Protein AF-A0A452GHT9-F1 (afdb_monomer_lite)

Organism: NCBI:txid38772

Secondary structure (DSSP, 8-state):
-EEE-TTS-EEEEPTTT--EE---HHHHHHHHHHHHHHHHHTT-HHHHHHHTT---SS--TTTSS-SSS--S----

Foldseek 3Di:
DWDADPVRDIWDQDPVPRDTDDQDDVRVVVVVVVVLVVCVVVVPPQSVCVVQVADRPPDDRPPPPPPPDDHDDDDD

InterPro domains:
  IPR001892 Small ribosomal subunit protein uS13 [PF00416] (14-65)
  IPR010979 Small ribosomal subunit protein uS13-like, H2TH [SSF46946] (22-76)
  IPR027437 Small ribosomal subunit protein uS13, C-terminal [G3DSA:4.10.910.10] (17-68)

Sequence (76 aa):
VQAWGPEGEKRYLSVKDGKYSQVLANGLNNKLREDLERLKKILAHWGLCHFWELCVRGQHTKMTGCRGRTIGVSKK

Radius of gyration: 16.15 Å; chains: 1; bounding box: 33×33×41 Å

pLDDT: mean 77.9, std 9.33, range [49.31, 92.38]

Structure (mmCIF, N/CA/C/O backbone):
data_AF-A0A452GHT9-F1
#
_entry.id   AF-A0A452GHT9-F1
#
loop_
_atom_site.group_PDB
_atom_site.id
_atom_site.type_symbol
_atom_site.label_atom_id
_atom_site.label_alt_id
_atom_site.label_comp_id
_atom_site.label_asym_id
_atom_site.label_entity_id
_atom_site.label_seq_id
_atom_site.pdbx_PDB_ins_code
_atom_site.Cartn_x
_atom_site.Cartn_y
_atom_site.Cartn_z
_atom_site.occupancy
_atom_site.B_iso_or_equiv
_atom_site.auth_seq_id
_atom_site.auth_comp_id
_atom_site.auth_asym_id
_atom_site.auth_atom_id
_atom_site.pdbx_PDB_model_num
ATOM 1 N N . VAL A 1 1 ? -2.035 -5.518 12.687 1.00 58.28 1 VAL A N 1
ATOM 2 C CA . VAL A 1 1 ? -1.596 -6.311 13.858 1.00 58.28 1 VAL A CA 1
ATOM 3 C C . VAL A 1 1 ? -2.395 -7.605 13.838 1.00 58.28 1 VAL A C 1
ATOM 5 O O . VAL A 1 1 ? -3.612 -7.529 13.732 1.00 58.28 1 VAL A O 1
ATOM 8 N N . GLN A 1 2 ? -1.730 -8.757 13.741 1.00 49.31 2 GLN A N 1
ATOM 9 C CA . GLN A 1 2 ? -2.384 -10.071 13.659 1.00 49.31 2 GLN A CA 1
ATOM 10 C C . GLN A 1 2 ? -2.645 -10.578 15.078 1.00 49.31 2 GLN A C 1
ATOM 12 O O . GLN A 1 2 ? -1.771 -10.434 15.929 1.00 49.31 2 GLN A O 1
ATOM 17 N N . ALA A 1 3 ? -3.819 -11.155 15.322 1.00 56.72 3 ALA A N 1
ATOM 18 C CA . ALA A 1 3 ? -4.160 -11.772 16.600 1.00 56.72 3 ALA A CA 1
ATOM 19 C C . ALA A 1 3 ? -4.579 -13.229 16.373 1.00 56.72 3 ALA A C 1
ATOM 21 O O . ALA A 1 3 ? -5.270 -13.538 15.397 1.00 56.72 3 ALA A O 1
ATOM 22 N N . TRP A 1 4 ? -4.137 -14.110 17.267 1.00 58.62 4 TRP A N 1
ATOM 23 C CA . TRP A 1 4 ? -4.518 -15.519 17.279 1.00 58.62 4 TRP A CA 1
ATOM 24 C C . TRP A 1 4 ? -5.851 -15.673 18.014 1.00 58.62 4 TRP A C 1
ATOM 26 O O . TRP A 1 4 ? -6.004 -15.175 19.129 1.00 58.62 4 TRP A O 1
ATOM 36 N N . GLY A 1 5 ? -6.830 -16.310 17.369 1.00 59.94 5 GLY A N 1
ATOM 37 C CA . GLY A 1 5 ? -8.085 -16.696 18.009 1.00 59.94 5 GLY A CA 1
ATOM 38 C C . GLY A 1 5 ? -7.924 -17.930 18.910 1.00 59.94 5 GLY A C 1
ATOM 39 O O . GLY A 1 5 ? -6.931 -18.647 18.783 1.00 59.94 5 GLY A O 1
ATOM 40 N N . PRO A 1 6 ? -8.908 -18.210 19.785 1.00 64.38 6 PRO A N 1
ATOM 41 C CA . PRO A 1 6 ? -8.868 -19.334 20.730 1.00 64.38 6 PRO A CA 1
ATOM 42 C C . PRO A 1 6 ? -8.749 -20.717 20.063 1.00 64.38 6 PRO A C 1
ATOM 44 O O . PRO A 1 6 ? -8.294 -21.652 20.709 1.00 64.38 6 PRO A O 1
ATOM 47 N N . GLU A 1 7 ? -9.070 -20.836 18.771 1.00 66.12 7 GLU A N 1
ATOM 48 C CA . GLU A 1 7 ? -8.928 -22.072 17.979 1.00 66.12 7 GLU A CA 1
ATOM 49 C C . GLU A 1 7 ? -7.738 -22.049 16.996 1.00 66.12 7 GLU A C 1
ATOM 51 O O . GLU A 1 7 ? -7.669 -22.834 16.056 1.00 66.12 7 GLU A O 1
ATOM 56 N N . GLY A 1 8 ? -6.781 -21.128 17.169 1.00 61.59 8 GLY A N 1
ATOM 57 C CA . GLY A 1 8 ? -5.603 -21.027 16.294 1.00 61.59 8 GLY A CA 1
ATOM 58 C C . GLY A 1 8 ? -5.854 -20.315 14.959 1.00 61.59 8 GLY A C 1
ATOM 59 O O . GLY A 1 8 ? -4.973 -20.258 14.100 1.00 61.59 8 GLY A O 1
ATOM 60 N N . GLU A 1 9 ? -7.028 -19.713 14.776 1.00 60.16 9 GLU A N 1
ATOM 61 C CA . GLU A 1 9 ? -7.366 -18.978 13.559 1.00 60.16 9 GLU A CA 1
ATOM 62 C C . GLU A 1 9 ? -6.727 -17.582 13.529 1.00 60.16 9 GLU A C 1
ATOM 64 O O . GLU A 1 9 ? -6.817 -16.804 14.486 1.00 60.16 9 GLU A O 1
ATOM 69 N N . LYS A 1 10 ? -6.103 -17.229 12.397 1.00 62.62 10 LYS A N 1
ATOM 70 C CA . LYS A 1 10 ? -5.525 -15.896 12.184 1.00 62.62 10 LYS A CA 1
ATOM 71 C C . LYS A 1 10 ? -6.623 -14.880 11.895 1.00 62.62 10 LYS A C 1
ATOM 73 O O . LYS A 1 10 ? -7.281 -14.944 10.857 1.00 62.62 10 LYS A O 1
ATOM 78 N N . ARG A 1 11 ? -6.767 -13.892 12.780 1.00 69.38 11 ARG A N 1
ATOM 79 C CA . ARG A 1 11 ? -7.693 -12.769 12.603 1.00 69.38 11 ARG A CA 1
ATOM 80 C C . ARG A 1 11 ? -6.935 -11.500 12.238 1.00 69.38 11 ARG A C 1
ATOM 82 O O . ARG A 1 11 ? -5.918 -11.159 12.850 1.00 69.38 11 ARG A O 1
ATOM 89 N N . TYR A 1 12 ? -7.455 -10.785 11.245 1.00 73.75 12 TYR A N 1
ATOM 90 C CA . TYR A 1 12 ? -6.894 -9.521 10.784 1.00 73.75 12 TYR A CA 1
ATOM 91 C C . TYR A 1 12 ? -7.749 -8.367 11.301 1.00 73.75 12 TYR A C 1
ATOM 93 O O . TYR A 1 12 ? -8.977 -8.390 11.199 1.00 73.75 12 TYR A O 1
ATOM 101 N N . LEU A 1 13 ? -7.086 -7.358 11.863 1.00 78.19 13 LEU A N 1
ATOM 102 C CA . LEU A 1 13 ? -7.719 -6.104 12.249 1.00 78.19 13 LEU A CA 1
ATOM 103 C C . LEU A 1 13 ? -8.032 -5.283 10.990 1.00 78.19 13 LEU A C 1
ATOM 105 O O . LEU A 1 13 ? -7.112 -4.914 10.257 1.00 78.19 13 LEU A O 1
ATOM 109 N N . SER A 1 14 ? -9.313 -4.985 10.755 1.00 77.06 14 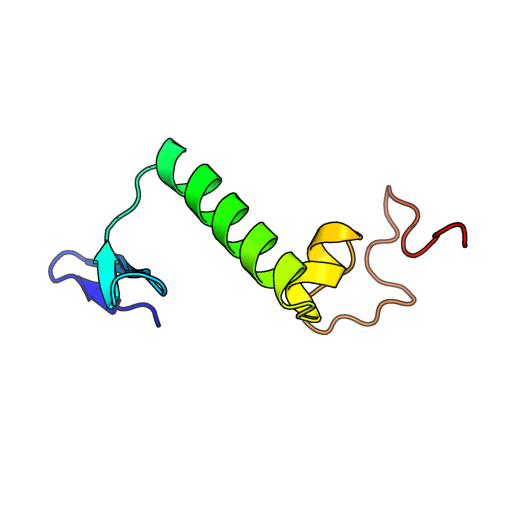SER A N 1
ATOM 110 C CA . SER A 1 14 ? -9.726 -4.047 9.704 1.00 77.06 14 SER A CA 1
ATOM 111 C C . SER A 1 14 ? -9.235 -2.644 10.057 1.00 77.06 14 SER A C 1
ATOM 113 O O . SER A 1 14 ? -9.553 -2.126 11.124 1.00 77.06 14 SER A O 1
ATOM 115 N N . VAL A 1 15 ? -8.496 -2.005 9.146 1.00 76.44 15 VAL A N 1
ATOM 116 C CA . VAL A 1 15 ? -8.048 -0.608 9.308 1.00 76.44 15 VAL A CA 1
ATOM 117 C C . VAL A 1 15 ? -9.227 0.371 9.227 1.00 76.44 15 VAL A C 1
ATOM 119 O O . VAL A 1 15 ? -9.146 1.462 9.777 1.00 76.44 15 VAL A O 1
ATOM 122 N N . LYS A 1 16 ? -10.326 -0.013 8.560 1.00 77.12 16 LYS A N 1
ATOM 123 C CA . LYS A 1 16 ? -11.527 0.823 8.406 1.00 77.12 16 LYS A CA 1
ATOM 124 C C . LYS A 1 16 ? -12.449 0.739 9.625 1.00 77.12 16 LYS A C 1
ATOM 126 O O . LYS A 1 16 ? -12.914 1.761 10.106 1.00 77.12 16 LYS A O 1
ATOM 131 N N . ASP A 1 17 ? -12.680 -0.474 10.126 1.00 77.25 17 ASP A N 1
ATOM 132 C CA . ASP A 1 17 ? -13.734 -0.731 11.121 1.00 77.25 17 ASP A CA 1
ATOM 133 C C . ASP A 1 17 ? -13.187 -1.031 12.522 1.00 77.25 17 ASP A C 1
ATOM 135 O O . ASP A 1 17 ? -13.960 -1.155 13.468 1.00 77.25 17 ASP A O 1
ATOM 139 N N . GLY A 1 18 ? -11.871 -1.241 12.667 1.00 79.69 18 GLY A N 1
ATOM 140 C CA . GLY A 1 18 ? -11.238 -1.606 13.941 1.00 79.69 18 GLY A CA 1
ATOM 141 C C . GLY A 1 18 ? -11.651 -2.980 14.486 1.00 79.69 18 GLY A C 1
ATOM 142 O O . GLY A 1 18 ? -11.290 -3.340 15.603 1.00 79.69 18 GLY A O 1
ATOM 143 N N . LYS A 1 19 ? -12.405 -3.767 13.711 1.00 81.38 19 LYS A N 1
ATOM 144 C CA . LYS A 1 19 ? -12.884 -5.099 14.094 1.00 81.38 19 LYS A CA 1
ATOM 145 C C . LYS A 1 19 ? -11.982 -6.192 13.536 1.00 81.38 19 LYS A C 1
ATOM 147 O O . LYS A 1 19 ? -11.440 -6.075 12.433 1.00 81.38 19 LYS A O 1
ATOM 152 N N . TYR A 1 20 ? -11.859 -7.277 14.293 1.00 78.31 20 TYR A N 1
ATOM 153 C CA . TYR A 1 20 ? -11.198 -8.497 13.847 1.00 78.31 20 TYR A CA 1
ATOM 154 C C . TYR A 1 20 ? -12.150 -9.301 12.966 1.00 78.31 20 TYR A C 1
ATOM 156 O O . TYR A 1 20 ? -13.256 -9.630 13.388 1.00 78.31 20 TYR A O 1
ATOM 164 N N . SER A 1 21 ? -11.720 -9.619 11.748 1.00 78.62 21 SER A N 1
ATOM 165 C CA . SER A 1 21 ? -12.497 -10.435 10.812 1.00 78.62 21 SER A CA 1
ATOM 166 C C . SER A 1 21 ? -11.640 -11.558 10.235 1.00 78.62 21 SER A C 1
ATOM 168 O O . SER A 1 21 ? -10.428 -11.402 10.046 1.00 78.62 21 SER A O 1
ATOM 170 N N . GLN A 1 22 ? -12.276 -12.703 9.985 1.00 80.00 22 GLN A N 1
ATOM 171 C CA . GLN A 1 22 ? -11.704 -13.809 9.226 1.00 80.00 22 GLN A CA 1
ATOM 172 C C . GLN A 1 22 ? -12.255 -13.710 7.808 1.00 80.00 22 GLN A C 1
ATOM 174 O O . GLN A 1 22 ? -13.459 -13.809 7.583 1.00 80.00 22 GLN A O 1
ATOM 179 N N . VAL A 1 23 ? -11.374 -13.429 6.854 1.00 75.75 23 VAL A N 1
ATOM 180 C CA . VAL A 1 23 ? -11.758 -13.245 5.456 1.00 75.75 23 VAL A CA 1
ATOM 181 C C . VAL A 1 23 ? -11.460 -14.538 4.706 1.00 75.75 23 VAL A C 1
ATOM 183 O O . VAL A 1 23 ? -10.312 -14.977 4.663 1.00 75.75 23 VAL A O 1
ATOM 186 N N . LEU A 1 24 ? -12.491 -15.145 4.119 1.00 77.69 24 LEU A N 1
ATOM 187 C CA . LEU A 1 24 ? -12.373 -16.374 3.333 1.00 77.69 24 LEU A CA 1
ATOM 188 C C . LEU A 1 24 ? -12.071 -16.064 1.858 1.00 77.69 24 LEU A C 1
ATOM 190 O O . LEU A 1 24 ? -12.620 -15.114 1.299 1.00 77.69 24 LEU A O 1
ATOM 194 N N . ALA A 1 25 ? -11.208 -16.888 1.252 1.00 74.88 25 ALA A N 1
ATOM 195 C CA . ALA A 1 25 ? -10.825 -16.961 -0.168 1.00 74.88 25 ALA A CA 1
ATOM 196 C C . ALA A 1 25 ? -11.163 -15.727 -1.036 1.00 74.88 25 ALA A C 1
ATOM 198 O O . ALA A 1 25 ? -10.339 -14.824 -1.179 1.00 74.88 25 ALA A O 1
ATOM 199 N N . ASN A 1 26 ? -12.370 -15.666 -1.609 1.00 74.81 26 ASN A N 1
ATOM 200 C CA . ASN A 1 26 ? -12.754 -14.625 -2.571 1.00 74.81 26 ASN A CA 1
ATOM 201 C C . ASN A 1 26 ? -12.816 -13.215 -1.958 1.00 74.81 26 ASN A C 1
ATOM 203 O O . ASN A 1 26 ? -12.521 -12.234 -2.639 1.00 74.81 26 ASN A O 1
ATOM 207 N N . GLY A 1 27 ? -13.128 -13.098 -0.665 1.00 79.12 27 GLY A N 1
ATOM 208 C CA . GLY A 1 27 ? -13.092 -11.819 0.046 1.00 79.12 27 GLY A CA 1
ATOM 209 C C . GLY A 1 27 ? -11.670 -11.290 0.252 1.00 79.12 27 GLY A C 1
ATOM 210 O O . GLY A 1 27 ? -11.475 -10.078 0.357 1.00 79.12 27 GLY A O 1
ATOM 211 N N . LEU A 1 28 ? -10.667 -12.178 0.270 1.00 80.56 28 LEU A N 1
ATOM 212 C CA . LEU A 1 28 ? -9.271 -11.820 0.523 1.00 80.56 28 LEU A CA 1
ATOM 213 C C . LEU A 1 28 ? -8.710 -10.970 -0.621 1.00 80.56 28 LEU A C 1
ATOM 215 O O . LEU A 1 28 ? -8.089 -9.936 -0.377 1.00 80.56 28 LEU A O 1
ATOM 219 N N . ASN A 1 29 ? -8.986 -11.371 -1.866 1.00 83.12 29 ASN A N 1
ATOM 220 C CA . ASN A 1 29 ? -8.557 -10.633 -3.054 1.00 83.12 29 ASN A CA 1
ATOM 221 C C . ASN A 1 29 ? -9.184 -9.237 -3.111 1.00 83.12 29 ASN A C 1
ATOM 223 O O . ASN A 1 29 ? -8.486 -8.266 -3.400 1.00 83.12 29 ASN A O 1
ATOM 227 N N . ASN A 1 30 ? -10.472 -9.111 -2.783 1.00 85.44 30 ASN A N 1
ATOM 228 C CA . ASN A 1 30 ? -11.138 -7.809 -2.754 1.00 85.44 30 ASN A CA 1
ATOM 229 C C . ASN A 1 30 ? -10.548 -6.889 -1.676 1.00 85.44 30 ASN A C 1
ATOM 231 O O . ASN A 1 30 ? -10.292 -5.718 -1.950 1.00 85.44 30 ASN A O 1
ATOM 235 N N . LYS A 1 31 ? -10.241 -7.420 -0.484 1.00 83.56 31 LYS A N 1
ATOM 236 C CA . LYS A 1 31 ? -9.580 -6.649 0.582 1.00 83.56 31 LYS A CA 1
ATOM 237 C C . LYS A 1 31 ? -8.181 -6.176 0.185 1.00 83.56 31 LYS A C 1
ATOM 239 O O . LYS A 1 31 ? -7.868 -5.004 0.367 1.00 83.56 31 LYS A O 1
ATOM 244 N N . LEU A 1 32 ? -7.375 -7.050 -0.420 1.00 84.69 32 LEU A N 1
ATOM 245 C CA . LEU A 1 32 ? -6.044 -6.698 -0.929 1.00 84.69 32 LEU A CA 1
ATOM 246 C C . LEU A 1 32 ? -6.101 -5.578 -1.976 1.00 84.69 32 LEU A C 1
ATOM 248 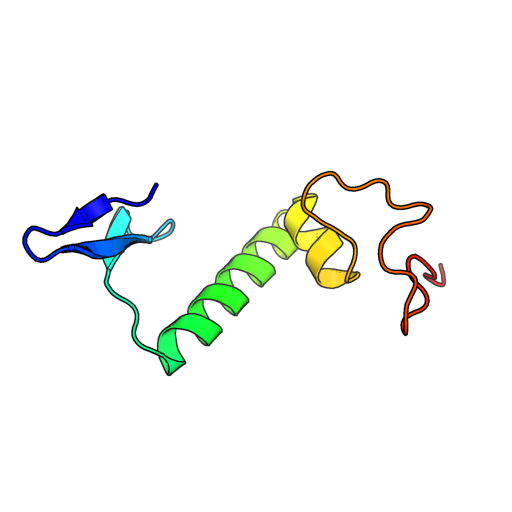O O . LEU A 1 32 ? -5.282 -4.663 -1.934 1.00 84.69 32 LEU A O 1
ATOM 252 N N . ARG A 1 33 ? -7.077 -5.619 -2.892 1.00 87.81 33 ARG A N 1
ATOM 253 C CA . ARG A 1 33 ? -7.252 -4.571 -3.910 1.00 87.81 33 ARG A CA 1
ATOM 254 C C . ARG A 1 33 ? -7.654 -3.234 -3.292 1.00 87.81 33 ARG A C 1
ATOM 256 O O . ARG A 1 33 ? -7.012 -2.230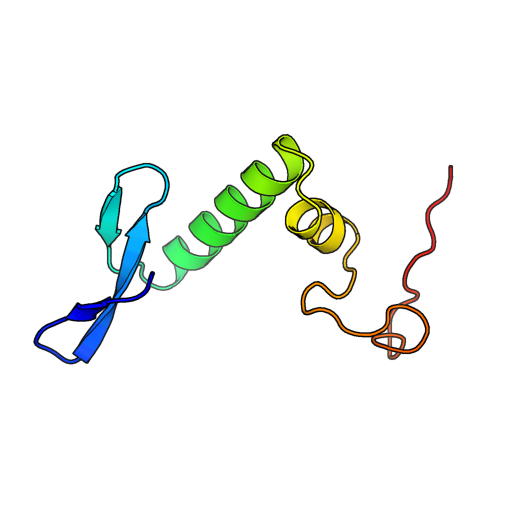 -3.591 1.00 87.81 33 ARG A O 1
ATOM 263 N N . GLU A 1 34 ? -8.639 -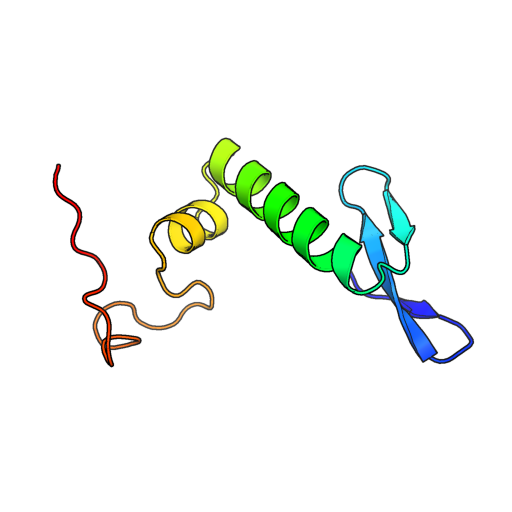3.223 -2.392 1.00 87.19 34 GLU A N 1
ATOM 264 C CA . GLU A 1 34 ? -9.061 -1.996 -1.699 1.00 87.19 34 GLU A CA 1
ATOM 265 C C . GLU A 1 34 ? -7.919 -1.345 -0.905 1.00 87.19 34 GLU A C 1
ATOM 267 O O . GLU A 1 34 ? -7.775 -0.119 -0.913 1.00 87.19 34 GLU A O 1
ATOM 272 N N . ASP A 1 35 ? -7.098 -2.143 -0.217 1.00 86.56 35 ASP A N 1
ATOM 273 C CA . ASP A 1 35 ? -5.973 -1.622 0.562 1.00 86.56 35 ASP A CA 1
ATOM 274 C C . ASP A 1 35 ? -4.878 -1.024 -0.333 1.00 86.56 35 ASP A C 1
ATOM 276 O O . ASP A 1 35 ? -4.345 0.046 -0.021 1.00 86.56 35 ASP A O 1
ATOM 280 N N . LEU A 1 36 ? -4.572 -1.657 -1.470 1.00 88.06 36 LEU A N 1
ATOM 281 C CA . LEU A 1 36 ? -3.602 -1.136 -2.437 1.00 88.06 36 LEU A CA 1
ATOM 282 C C . LEU A 1 36 ? -4.085 0.154 -3.111 1.00 88.06 36 LEU A C 1
ATOM 284 O O . LEU A 1 36 ? -3.307 1.100 -3.254 1.00 88.06 36 LEU A O 1
ATOM 288 N N . GLU A 1 37 ? -5.366 0.243 -3.469 1.00 88.62 37 GLU A N 1
ATOM 289 C CA . GLU A 1 37 ? -5.958 1.465 -4.029 1.00 88.62 37 GLU A CA 1
ATOM 290 C C . GLU A 1 37 ? -5.970 2.613 -3.016 1.00 88.62 37 GLU A C 1
ATOM 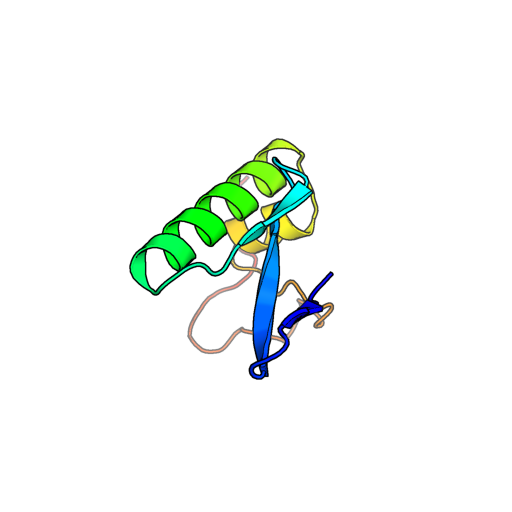292 O O . GLU A 1 37 ? -5.648 3.755 -3.361 1.00 88.62 37 GLU A O 1
ATOM 297 N N . ARG A 1 38 ? -6.251 2.316 -1.741 1.00 90.88 38 ARG A N 1
ATOM 298 C CA . ARG A 1 38 ? -6.157 3.299 -0.655 1.00 90.88 38 ARG A CA 1
ATOM 299 C C . ARG A 1 38 ? -4.732 3.832 -0.507 1.00 90.88 38 ARG A C 1
ATOM 301 O O . ARG A 1 38 ? -4.544 5.044 -0.412 1.00 90.88 38 ARG A O 1
ATOM 308 N N . LEU A 1 39 ? -3.731 2.949 -0.511 1.00 88.88 39 LEU A N 1
ATOM 309 C CA . LEU A 1 39 ? -2.321 3.338 -0.409 1.00 88.88 39 LEU A CA 1
ATOM 310 C C . LEU A 1 39 ? -1.859 4.161 -1.618 1.00 88.88 39 LEU A C 1
ATOM 312 O O . LEU A 1 39 ? -1.123 5.131 -1.442 1.00 88.88 39 LEU A O 1
ATOM 316 N N . LYS A 1 40 ? -2.327 3.820 -2.825 1.00 89.38 40 LYS A N 1
ATOM 317 C CA . LYS A 1 40 ? -2.069 4.598 -4.043 1.00 89.38 40 LYS A CA 1
ATOM 318 C C . LYS A 1 40 ? -2.667 6.003 -3.951 1.00 89.38 40 LYS A C 1
ATOM 320 O O . LYS A 1 40 ? -1.998 6.966 -4.307 1.00 89.38 40 LYS A O 1
ATOM 325 N N . LYS A 1 41 ? -3.895 6.136 -3.437 1.00 92.38 41 LYS A N 1
ATOM 326 C CA . LYS A 1 41 ? -4.578 7.434 -3.300 1.00 92.38 41 LYS A CA 1
ATOM 327 C C . LYS A 1 41 ? -3.867 8.385 -2.333 1.00 92.38 41 LYS A C 1
ATOM 329 O O . LYS A 1 41 ? -3.843 9.584 -2.574 1.00 92.38 41 LYS A O 1
ATOM 334 N N . ILE A 1 42 ? -3.277 7.849 -1.264 1.00 91.69 42 ILE A N 1
ATOM 335 C CA . ILE A 1 42 ? -2.523 8.620 -0.258 1.00 91.69 42 ILE A CA 1
ATOM 336 C C . ILE A 1 42 ? -1.063 8.859 -0.707 1.00 91.69 42 ILE A C 1
ATOM 338 O O . ILE A 1 42 ? -0.301 9.513 -0.005 1.00 91.69 42 ILE A O 1
ATOM 342 N N . LEU A 1 43 ? -0.660 8.354 -1.883 1.00 89.38 43 LEU A N 1
ATOM 343 C CA . LEU A 1 43 ? 0.710 8.440 -2.409 1.00 89.38 43 LEU A CA 1
ATOM 344 C C . LEU A 1 43 ? 1.760 7.809 -1.479 1.00 89.38 43 LEU A C 1
ATOM 346 O O . LEU A 1 43 ? 2.924 8.207 -1.459 1.00 89.38 43 LEU A O 1
ATOM 350 N N . ALA A 1 44 ? 1.371 6.786 -0.715 1.00 88.75 44 ALA A N 1
ATOM 351 C CA . ALA A 1 44 ? 2.322 6.042 0.096 1.00 88.75 44 ALA A CA 1
ATOM 352 C C . ALA A 1 44 ? 3.309 5.292 -0.815 1.00 88.75 44 ALA A C 1
ATOM 354 O O . ALA A 1 44 ? 2.891 4.656 -1.786 1.00 88.75 44 ALA A O 1
ATOM 355 N N . HIS A 1 45 ? 4.602 5.289 -0.460 1.00 88.00 45 HIS A N 1
ATOM 356 C CA . HIS A 1 45 ? 5.659 4.596 -1.217 1.00 88.00 45 HIS A CA 1
ATOM 357 C C . HIS A 1 45 ? 5.266 3.155 -1.571 1.00 88.00 45 HIS A C 1
ATOM 359 O O . HIS A 1 45 ? 5.420 2.717 -2.703 1.00 88.00 45 HIS A O 1
ATOM 365 N N . TRP A 1 46 ? 4.673 2.434 -0.618 1.00 87.31 46 TRP A N 1
ATOM 366 C CA . TRP A 1 46 ? 4.264 1.043 -0.805 1.00 87.31 46 TRP A CA 1
ATOM 367 C C . TRP A 1 46 ? 3.158 0.900 -1.861 1.00 87.31 46 TRP A C 1
ATOM 369 O O . TRP A 1 46 ? 3.207 -0.021 -2.672 1.00 87.31 46 TRP A O 1
ATOM 379 N N . GLY A 1 47 ? 2.192 1.824 -1.888 1.00 88.56 47 GLY A N 1
ATOM 380 C CA . GLY A 1 47 ? 1.124 1.841 -2.891 1.00 88.56 47 GLY A CA 1
ATOM 381 C C . GLY A 1 47 ? 1.639 2.182 -4.289 1.00 88.56 47 GLY A C 1
ATOM 382 O O . GLY A 1 47 ? 1.238 1.548 -5.262 1.00 88.56 47 GLY A O 1
ATOM 383 N N . LEU A 1 48 ? 2.573 3.133 -4.386 1.00 87.75 4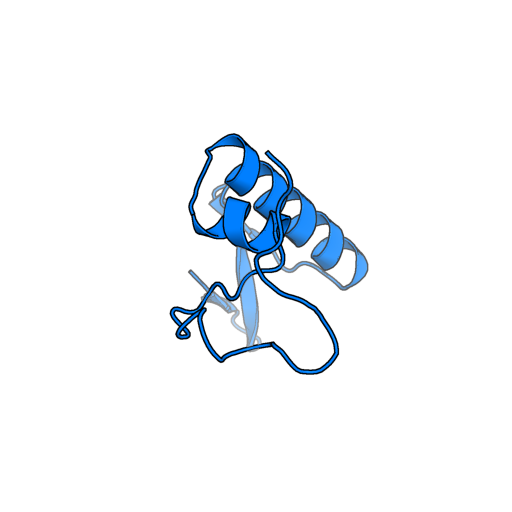8 LEU A N 1
ATOM 384 C CA . LEU A 1 48 ? 3.223 3.496 -5.649 1.00 87.75 48 LEU A CA 1
ATOM 385 C C . LEU A 1 48 ? 4.092 2.356 -6.193 1.00 87.75 48 LEU A C 1
ATOM 387 O O . LEU A 1 48 ? 3.978 2.010 -7.365 1.00 87.75 48 LEU A O 1
ATOM 391 N N . CYS A 1 49 ? 4.894 1.710 -5.344 1.00 87.12 49 CYS A N 1
ATOM 392 C CA . CYS A 1 49 ? 5.697 0.559 -5.749 1.00 87.12 49 CYS A CA 1
ATOM 393 C C . CYS A 1 49 ? 4.832 -0.609 -6.227 1.00 87.12 49 CYS A C 1
ATOM 395 O O . CYS A 1 49 ? 5.159 -1.209 -7.242 1.00 87.12 49 CYS A O 1
ATOM 397 N N . HIS A 1 50 ? 3.710 -0.903 -5.563 1.00 87.38 50 HIS A N 1
ATOM 398 C CA . HIS A 1 50 ? 2.778 -1.926 -6.044 1.00 87.38 50 HIS A CA 1
ATOM 399 C C . HIS A 1 50 ? 2.141 -1.567 -7.389 1.00 87.38 50 HIS A C 1
ATOM 401 O O . HIS A 1 50 ? 1.947 -2.451 -8.218 1.00 87.38 50 HIS A O 1
ATOM 407 N N . PHE A 1 51 ? 1.842 -0.288 -7.624 1.00 85.62 51 PHE A N 1
ATOM 408 C CA . PHE A 1 51 ? 1.305 0.172 -8.904 1.00 85.62 51 PHE A CA 1
ATOM 409 C C . PHE A 1 51 ? 2.325 0.063 -10.048 1.00 85.62 51 PHE A C 1
ATOM 411 O O . PHE A 1 51 ? 1.953 -0.275 -11.166 1.00 85.62 51 PHE A O 1
ATOM 418 N N . TRP A 1 52 ? 3.603 0.312 -9.766 1.00 83.25 52 TRP A N 1
ATOM 419 C CA . TRP A 1 52 ? 4.702 0.190 -10.730 1.00 83.25 52 TRP A CA 1
ATOM 420 C C . TRP A 1 52 ? 5.370 -1.192 -10.743 1.00 83.25 52 TRP A C 1
ATOM 422 O O . TRP A 1 52 ? 6.412 -1.357 -11.372 1.00 83.25 52 TRP A O 1
ATOM 432 N N . GLU A 1 53 ? 4.797 -2.169 -10.034 1.00 81.06 53 GLU A N 1
ATOM 433 C CA . GLU A 1 53 ? 5.337 -3.527 -9.885 1.00 81.06 53 GLU A CA 1
ATOM 434 C C . GLU A 1 53 ? 6.798 -3.577 -9.381 1.00 81.06 53 GLU A C 1
ATOM 436 O O . GLU A 1 53 ? 7.551 -4.508 -9.669 1.00 81.06 53 GLU A O 1
ATOM 441 N N . LEU A 1 54 ? 7.209 -2.573 -8.601 1.00 83.19 54 LEU A N 1
ATOM 442 C CA . LEU A 1 54 ? 8.529 -2.484 -7.981 1.00 83.19 54 LEU A CA 1
ATOM 443 C C . LEU A 1 54 ? 8.582 -3.287 -6.674 1.00 83.19 54 LEU A C 1
ATOM 445 O O . LEU A 1 54 ? 7.585 -3.461 -5.968 1.00 83.19 54 LEU A O 1
ATOM 449 N N . CYS A 1 55 ? 9.780 -3.732 -6.293 1.00 81.62 55 CYS A N 1
ATOM 450 C CA . CYS A 1 55 ? 9.999 -4.429 -5.028 1.00 81.62 55 CYS A CA 1
ATOM 451 C C . CYS A 1 55 ? 9.699 -3.519 -3.818 1.00 81.62 55 CYS A C 1
ATOM 453 O O . CYS A 1 55 ? 10.270 -2.441 -3.687 1.00 81.62 55 CYS A O 1
ATOM 455 N N . VAL A 1 56 ? 8.848 -3.982 -2.892 1.00 78.94 56 VAL A N 1
ATOM 456 C CA . VAL A 1 56 ? 8.362 -3.178 -1.746 1.00 78.94 56 VAL A CA 1
ATOM 457 C C . VAL A 1 56 ? 9.149 -3.432 -0.449 1.00 78.94 56 VAL A C 1
ATOM 459 O O . VAL A 1 56 ? 9.242 -2.558 0.407 1.00 78.94 56 VAL A O 1
ATOM 462 N N . ARG A 1 57 ? 9.752 -4.619 -0.282 1.00 82.38 57 ARG A N 1
ATOM 463 C CA . ARG A 1 57 ? 10.350 -5.082 0.993 1.00 82.38 57 ARG A CA 1
ATOM 464 C C . ARG A 1 57 ? 11.797 -4.613 1.243 1.00 82.38 57 ARG A C 1
ATOM 466 O O . ARG A 1 57 ? 12.556 -5.326 1.887 1.00 82.38 57 ARG A O 1
ATOM 473 N N . GLY A 1 58 ? 12.197 -3.455 0.715 1.00 79.56 58 GLY A N 1
ATOM 474 C CA . GLY A 1 58 ? 13.548 -2.907 0.932 1.00 79.56 58 GLY A CA 1
ATOM 475 C C . GLY A 1 58 ? 14.670 -3.641 0.185 1.00 79.56 58 GLY A C 1
ATOM 476 O O . GLY A 1 58 ? 15.830 -3.569 0.574 1.00 79.56 58 GLY A O 1
ATOM 477 N N . GLN A 1 59 ? 14.335 -4.365 -0.884 1.00 85.00 59 GLN A N 1
ATOM 478 C CA . GLN A 1 59 ? 15.332 -4.956 -1.779 1.00 85.00 59 GLN A CA 1
ATOM 479 C C . GLN A 1 59 ? 15.959 -3.863 -2.653 1.00 85.00 59 GLN A C 1
ATOM 481 O O . GLN A 1 59 ? 15.269 -2.936 -3.078 1.00 85.00 59 GLN A O 1
ATOM 486 N N . HIS A 1 60 ? 17.250 -3.991 -2.968 1.00 82.44 60 HIS A N 1
ATOM 487 C CA . HIS A 1 60 ? 17.924 -3.064 -3.876 1.00 82.44 60 HIS A CA 1
ATOM 488 C C . HIS A 1 60 ? 17.297 -3.140 -5.274 1.00 82.44 60 HIS A C 1
ATOM 490 O O . HIS A 1 60 ? 17.367 -4.170 -5.950 1.00 82.44 60 HIS A O 1
ATOM 496 N N . THR A 1 61 ? 16.714 -2.030 -5.724 1.00 74.00 61 THR A N 1
ATOM 497 C CA . THR A 1 61 ? 15.917 -1.938 -6.960 1.00 74.00 61 THR A CA 1
ATOM 498 C C . THR A 1 61 ? 16.745 -2.014 -8.243 1.00 74.00 61 THR A C 1
ATOM 500 O O . THR A 1 61 ? 16.184 -2.197 -9.316 1.00 74.00 61 THR A O 1
ATOM 503 N N . LYS A 1 62 ? 18.080 -1.910 -8.151 1.00 79.69 62 LYS A N 1
ATOM 504 C CA . LYS A 1 62 ? 18.987 -1.910 -9.312 1.00 79.69 62 LYS A CA 1
ATOM 505 C C . LYS A 1 62 ? 19.170 -3.291 -9.955 1.00 79.69 62 LYS A C 1
ATOM 507 O O . LYS A 1 62 ? 19.349 -3.372 -11.162 1.00 79.69 62 LYS A O 1
ATOM 512 N N . MET A 1 63 ? 19.185 -4.361 -9.156 1.00 74.12 63 MET A N 1
ATOM 513 C CA . MET A 1 63 ? 19.538 -5.715 -9.630 1.00 74.12 63 MET A CA 1
ATOM 514 C C . MET A 1 63 ? 18.465 -6.766 -9.326 1.00 74.12 63 MET A C 1
ATOM 516 O O . MET A 1 63 ? 18.538 -7.885 -9.830 1.00 74.12 63 MET A O 1
ATOM 520 N N . THR A 1 64 ? 17.483 -6.435 -8.483 1.00 78.12 64 THR A N 1
ATOM 521 C CA . THR A 1 64 ? 16.487 -7.402 -8.013 1.00 78.12 64 THR A CA 1
ATOM 522 C C . THR A 1 64 ? 15.250 -7.382 -8.908 1.00 78.12 64 THR A C 1
ATOM 524 O O . THR A 1 64 ? 14.758 -6.315 -9.256 1.00 78.12 64 THR A O 1
ATOM 527 N N . GLY A 1 65 ? 14.732 -8.563 -9.262 1.00 74.06 65 GLY A N 1
ATOM 528 C CA . GLY A 1 65 ? 13.473 -8.714 -10.006 1.00 74.06 65 GLY A CA 1
ATOM 529 C C . GLY A 1 65 ? 13.587 -8.708 -11.539 1.00 74.06 65 GLY A C 1
ATOM 530 O O . GLY A 1 65 ? 12.583 -8.890 -12.215 1.00 74.06 65 GLY A O 1
ATOM 531 N N . CYS A 1 66 ? 14.787 -8.584 -12.112 1.00 70.44 66 CYS A N 1
ATOM 532 C CA . CYS A 1 66 ? 14.995 -8.470 -13.567 1.00 70.44 66 CYS A CA 1
ATOM 533 C C . CYS A 1 66 ? 14.732 -9.760 -14.377 1.00 70.44 66 CYS A C 1
ATOM 535 O O . CYS A 1 66 ? 14.900 -9.779 -15.596 1.00 70.44 66 CYS A O 1
ATOM 537 N N . ARG A 1 67 ? 14.356 -10.871 -13.730 1.00 76.69 67 ARG A N 1
ATOM 538 C CA . ARG A 1 67 ? 14.117 -12.150 -14.411 1.00 76.69 67 ARG A CA 1
ATOM 539 C C . ARG A 1 67 ? 12.679 -12.185 -14.939 1.00 76.69 67 ARG A C 1
ATOM 541 O O . ARG A 1 67 ? 11.749 -12.419 -14.178 1.00 76.69 67 ARG A O 1
ATOM 548 N N . GLY A 1 68 ? 12.510 -11.954 -16.242 1.00 72.88 68 GLY A N 1
ATOM 549 C CA . GLY A 1 68 ? 11.218 -12.057 -16.938 1.00 72.88 68 GLY A CA 1
ATOM 550 C C . GLY A 1 68 ? 10.372 -10.778 -16.981 1.00 72.88 68 GLY A C 1
ATOM 551 O O . GLY A 1 68 ? 9.289 -10.807 -17.559 1.00 72.88 68 GLY A O 1
ATOM 552 N N . ARG A 1 69 ? 10.849 -9.658 -16.416 1.00 70.69 69 ARG A N 1
ATOM 553 C CA . ARG A 1 69 ? 10.239 -8.322 -16.546 1.00 70.69 69 ARG A CA 1
ATOM 554 C C . ARG A 1 69 ? 11.313 -7.234 -16.576 1.00 70.69 69 ARG A C 1
ATOM 556 O O . ARG A 1 69 ? 12.285 -7.299 -15.824 1.00 70.69 69 ARG A O 1
ATOM 563 N N . THR A 1 70 ? 11.117 -6.222 -17.419 1.00 74.44 70 THR A N 1
ATOM 564 C CA . THR A 1 70 ? 11.900 -4.980 -17.387 1.00 74.44 70 THR A CA 1
ATOM 565 C C . THR A 1 70 ? 11.324 -4.077 -16.301 1.00 74.44 70 THR A C 1
ATOM 567 O O . THR A 1 70 ? 10.170 -3.666 -16.383 1.00 74.44 70 THR A O 1
ATOM 570 N N . ILE A 1 71 ? 12.115 -3.787 -15.271 1.00 71.94 71 ILE A N 1
ATOM 571 C CA . ILE A 1 71 ? 11.689 -3.010 -14.101 1.00 71.94 71 ILE A CA 1
ATOM 572 C C . ILE A 1 71 ? 12.122 -1.548 -14.264 1.00 71.94 71 ILE A C 1
ATOM 574 O O . ILE A 1 71 ? 13.220 -1.276 -14.740 1.00 71.94 71 ILE A O 1
ATOM 578 N N . GLY A 1 72 ? 11.274 -0.603 -13.843 1.00 71.25 72 GLY A N 1
ATOM 579 C CA . GLY A 1 72 ? 11.655 0.810 -13.701 1.00 71.25 72 GLY A CA 1
ATOM 580 C C . GLY A 1 72 ? 11.656 1.639 -14.990 1.00 71.25 72 GLY A C 1
ATOM 581 O O . GLY A 1 72 ? 12.152 2.763 -14.982 1.00 71.25 72 GLY A O 1
ATOM 582 N N . VAL A 1 73 ? 11.094 1.126 -16.087 1.00 75.25 73 VAL A N 1
ATOM 583 C CA . VAL A 1 73 ? 10.968 1.877 -17.344 1.00 75.25 73 VAL A CA 1
ATOM 584 C C . VAL A 1 73 ? 9.609 2.569 -17.383 1.00 75.25 73 VAL A C 1
ATOM 586 O O . VAL A 1 73 ? 8.601 1.969 -17.741 1.00 75.25 73 VAL A O 1
ATOM 589 N N . SER A 1 74 ? 9.588 3.846 -17.006 1.00 68.88 74 SER A N 1
ATOM 590 C CA . SER A 1 74 ? 8.443 4.734 -17.222 1.00 68.88 74 SER A CA 1
ATOM 591 C C . SER A 1 74 ? 8.786 5.726 -18.322 1.00 68.88 74 SER A C 1
ATOM 593 O O . SER A 1 74 ? 9.847 6.350 -18.286 1.00 68.88 74 SER A O 1
ATOM 595 N N . LYS A 1 75 ? 7.879 5.915 -19.282 1.00 76.75 75 LYS A N 1
ATOM 596 C CA . LYS A 1 75 ? 7.905 7.125 -20.112 1.00 76.75 75 LYS A CA 1
ATOM 597 C C . LYS A 1 75 ? 7.463 8.302 -19.237 1.00 76.75 75 LYS A C 1
ATOM 599 O O . LYS A 1 75 ? 6.655 8.104 -18.326 1.00 76.75 75 LYS A O 1
ATOM 604 N N . LYS A 1 76 ? 8.056 9.471 -19.463 1.00 67.88 76 LYS A N 1
ATOM 605 C CA . LYS A 1 76 ? 7.596 10.722 -18.857 1.00 67.88 76 LYS A CA 1
ATOM 606 C C . LYS A 1 76 ? 6.401 11.252 -19.634 1.00 67.88 76 LYS A C 1
ATOM 608 O O . LYS A 1 76 ? 6.423 11.090 -20.875 1.00 67.88 76 LYS A O 1
#